Protein AF-A0AA88VE10-F1 (afdb_monomer)

Radius of gyration: 26.95 Å; Cα contacts (8 Å, |Δi|>4): 51; chains: 1; bounding box: 56×39×77 Å

Organism: NCBI:txid1293975

Sequence (126 aa):
VAAVSGDARRALEICRRAAELADYRIKKSALPPNGASAAKALVGMSEVEAAIQEMFQAPHIQVMRSCSKLSKIFLAAMVHELYKTGMSETTFEKVSLKLYLWLLLSLATLVKPFLLCLKPETCMPY

pLDDT: mean 72.42, std 16.21, range [27.36, 92.75]

Mean predicted aligned error: 15.28 Å

Foldseek 3Di:
DCVPDNDPVVVVQLVVQLLVQLVVVVVVPDDDDDDDDPPPSDRDVVSSVVSCCVVPDPVVVVVLVPDDPLVVLLVVLVVVVCVVVVDPDDDPVSSVVSSVVVVVVVCVVVCVVVVVVPPDDDDDDD

Nearest PDB structures (foldseek):
  7jk5-assembly1_A  TM=7.173E-01  e=5.767E-04  Drosophila melanogaster
  5uj7-assembly2_D  TM=6.558E-01  e=1.325E-01  Homo sapiens
  7jpq-assembly1_D  TM=7.737E-01  e=7.641E-01  Homo sapiens
  7jgr-assembly1_D  TM=8.813E-01  e=1.239E+00  Drosophila melanogaster
  7jk6-assembly1_D  TM=6.943E-01  e=6.771E-01  Drosophila melanogaster

InterPro domains:
  IPR041083 AAA lid domain [PF17872] (1-23)
  IPR050311 Origin recognition complex 1/Cell division control protein 6 [PTHR10763] (1-100)

Secondary st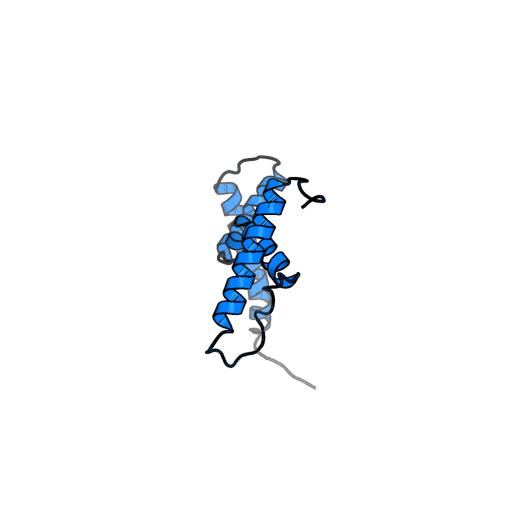ructure (DSSP, 8-state):
-TTTT--HHHHHHHHHHHHHHHHHHHHHH--S------------HHHHHHHHHHHH--HHHHHHHHS-HHHHHHHHHHHHHHHHH--S---HHHHHHHHHHHHHHHHHHHHHHHHHTT--------

Structure (mmCIF, N/CA/C/O backbone):
data_AF-A0AA88VE10-F1
#
_entry.id   AF-A0AA88VE10-F1
#
loop_
_atom_site.group_PDB
_atom_site.id
_atom_site.type_symbol
_atom_site.label_atom_id
_atom_site.label_alt_id
_atom_site.label_comp_id
_atom_site.label_asym_id
_atom_site.label_entity_id
_atom_site.label_seq_id
_atom_site.pdbx_PDB_ins_code
_atom_site.Cartn_x
_atom_site.Cartn_y
_atom_site.Cartn_z
_atom_site.occupancy
_atom_site.B_iso_or_equiv
_atom_site.auth_seq_id
_atom_site.auth_comp_id
_atom_site.auth_asym_id
_atom_site.auth_atom_id
_atom_site.pdbx_PDB_model_num
ATOM 1 N N . VAL A 1 1 ? -1.991 -6.828 -14.275 1.00 65.69 1 VAL A N 1
ATOM 2 C CA . VAL A 1 1 ? -3.072 -5.849 -14.576 1.00 65.69 1 VAL A CA 1
ATOM 3 C C . VAL A 1 1 ? -4.364 -6.532 -15.007 1.00 65.69 1 VAL A C 1
ATOM 5 O O . VAL A 1 1 ? -5.377 -6.293 -14.361 1.00 65.69 1 VAL A O 1
ATOM 8 N N . ALA A 1 2 ? -4.337 -7.422 -16.009 1.00 75.56 2 ALA A N 1
ATOM 9 C CA . ALA A 1 2 ? -5.514 -8.189 -16.446 1.00 75.56 2 ALA A CA 1
ATOM 10 C C . ALA A 1 2 ? -6.219 -8.945 -15.301 1.00 75.56 2 ALA A C 1
ATOM 12 O O . ALA A 1 2 ? -7.424 -8.827 -15.149 1.00 75.56 2 ALA A O 1
ATOM 13 N N . ALA A 1 3 ? -5.453 -9.611 -14.429 1.00 78.12 3 ALA A N 1
ATOM 14 C CA . ALA A 1 3 ? -5.989 -10.367 -13.293 1.00 78.12 3 ALA A CA 1
ATOM 15 C C . ALA A 1 3 ? -6.570 -9.519 -12.138 1.00 78.12 3 ALA A C 1
ATOM 17 O O . ALA A 1 3 ? -7.132 -10.083 -11.210 1.00 78.12 3 ALA A O 1
ATOM 18 N N . VAL A 1 4 ? -6.401 -8.188 -12.151 1.00 72.06 4 VAL A N 1
ATOM 19 C CA . VAL A 1 4 ? -6.819 -7.309 -11.036 1.00 72.06 4 VAL A CA 1
ATOM 20 C C . VAL A 1 4 ? -7.841 -6.268 -11.480 1.00 72.06 4 VAL A C 1
ATOM 22 O O . VAL A 1 4 ? -8.827 -6.058 -10.789 1.00 72.06 4 VAL A O 1
ATOM 25 N N . SER A 1 5 ? -7.607 -5.584 -12.605 1.00 72.94 5 SER A N 1
ATOM 26 C CA . SER A 1 5 ? -8.482 -4.490 -13.055 1.00 72.94 5 SER A CA 1
ATOM 27 C C . SER A 1 5 ? -8.753 -4.458 -14.558 1.00 72.94 5 SER A C 1
ATOM 29 O O . SER A 1 5 ? -9.628 -3.716 -14.977 1.00 72.94 5 SER A O 1
ATOM 31 N N . GLY A 1 6 ? -7.995 -5.190 -15.385 1.00 79.44 6 GLY A N 1
ATOM 32 C CA . GLY A 1 6 ? -8.204 -5.216 -16.843 1.00 79.44 6 GLY A CA 1
ATOM 33 C C . GLY A 1 6 ? -7.962 -3.891 -17.584 1.00 79.44 6 GLY A C 1
ATOM 34 O O . GLY A 1 6 ? -8.111 -3.846 -18.797 1.00 79.44 6 GLY A O 1
ATOM 35 N N . ASP A 1 7 ? -7.578 -2.823 -16.884 1.00 86.62 7 ASP A N 1
ATOM 36 C CA . ASP A 1 7 ? -7.467 -1.478 -17.452 1.00 86.62 7 ASP A CA 1
ATOM 37 C C . ASP A 1 7 ? -6.161 -1.278 -18.240 1.00 86.62 7 ASP A C 1
ATOM 39 O O . ASP A 1 7 ? -5.054 -1.343 -17.693 1.00 86.62 7 ASP A O 1
ATOM 43 N N . ALA A 1 8 ? -6.302 -0.988 -19.533 1.00 88.94 8 ALA A N 1
ATOM 44 C CA . ALA A 1 8 ? -5.197 -0.685 -20.433 1.00 88.94 8 ALA A CA 1
ATOM 45 C C . ALA A 1 8 ? -4.445 0.597 -20.041 1.00 88.94 8 ALA A C 1
ATOM 47 O O . ALA A 1 8 ? -3.222 0.649 -20.170 1.00 88.94 8 ALA A O 1
ATOM 48 N N . ARG A 1 9 ? -5.135 1.614 -19.504 1.00 86.50 9 ARG A N 1
ATOM 49 C CA . ARG A 1 9 ? -4.493 2.863 -19.056 1.00 86.50 9 ARG A CA 1
ATOM 50 C C . ARG A 1 9 ? -3.549 2.593 -17.895 1.00 86.50 9 ARG A C 1
ATOM 52 O O . ARG A 1 9 ? -2.404 3.032 -17.902 1.00 86.50 9 ARG A O 1
ATOM 59 N N . ARG A 1 10 ? -4.009 1.785 -16.939 1.00 85.88 10 ARG A N 1
ATOM 60 C CA . ARG A 1 10 ? -3.202 1.345 -15.799 1.00 85.88 10 ARG A CA 1
ATOM 61 C C . ARG A 1 10 ? -1.978 0.541 -16.243 1.00 85.88 10 ARG A C 1
ATOM 63 O O . ARG A 1 10 ? -0.915 0.700 -15.656 1.00 85.88 10 ARG A O 1
ATOM 70 N N . ALA A 1 11 ? -2.110 -0.304 -17.267 1.00 89.88 11 ALA A N 1
ATOM 71 C CA . ALA A 1 11 ? -0.979 -1.046 -17.823 1.00 89.88 11 ALA A CA 1
ATOM 72 C C . ALA A 1 11 ? 0.069 -0.120 -18.462 1.00 89.88 11 ALA A C 1
ATOM 74 O O . ALA A 1 11 ? 1.257 -0.271 -18.182 1.00 89.88 11 ALA A O 1
ATOM 75 N N . LEU A 1 12 ? -0.366 0.860 -19.260 1.00 91.44 12 LEU A N 1
ATOM 76 C CA . LEU A 1 12 ? 0.536 1.818 -19.903 1.00 91.44 12 LEU A CA 1
ATOM 77 C C . LEU A 1 12 ? 1.297 2.672 -18.887 1.00 91.44 12 LEU A C 1
ATOM 79 O O . LEU A 1 12 ? 2.493 2.890 -19.061 1.00 91.44 12 LEU A O 1
ATOM 83 N N . GLU A 1 13 ? 0.645 3.093 -17.804 1.00 90.81 13 GLU A N 1
ATOM 84 C CA . GLU A 1 13 ? 1.304 3.902 -16.776 1.00 90.81 13 GLU A CA 1
ATOM 85 C C . GLU A 1 13 ? 2.393 3.117 -16.021 1.00 90.81 13 GLU A C 1
ATOM 87 O O . GLU A 1 13 ? 3.469 3.653 -15.760 1.00 90.81 13 GLU A O 1
ATOM 92 N N . ILE A 1 14 ? 2.183 1.818 -15.768 1.00 90.50 14 ILE A N 1
ATOM 93 C CA . ILE A 1 14 ? 3.219 0.937 -15.192 1.00 90.50 14 ILE A CA 1
ATOM 94 C C . ILE A 1 14 ? 4.415 0.824 -16.134 1.00 90.50 14 ILE A C 1
ATOM 96 O O . ILE A 1 14 ? 5.558 0.932 -15.695 1.00 90.50 14 ILE A O 1
ATOM 100 N N . CYS A 1 15 ? 4.167 0.611 -17.428 1.00 91.50 15 CYS A N 1
ATOM 101 C CA . CYS A 1 15 ? 5.234 0.510 -18.421 1.00 91.50 15 CYS A CA 1
ATOM 102 C C . CYS A 1 15 ? 6.022 1.819 -18.536 1.00 91.50 15 CYS A C 1
ATOM 104 O O . CYS A 1 15 ? 7.252 1.789 -18.581 1.00 91.50 15 CYS A O 1
ATOM 106 N N . ARG A 1 16 ? 5.325 2.961 -18.525 1.00 92.50 16 ARG A N 1
ATOM 107 C CA . ARG A 1 16 ? 5.935 4.294 -18.524 1.00 92.50 16 ARG A CA 1
ATOM 108 C C . ARG A 1 16 ? 6.845 4.468 -17.309 1.00 92.50 16 ARG A C 1
ATOM 110 O O . ARG A 1 16 ? 8.007 4.833 -17.469 1.00 92.50 16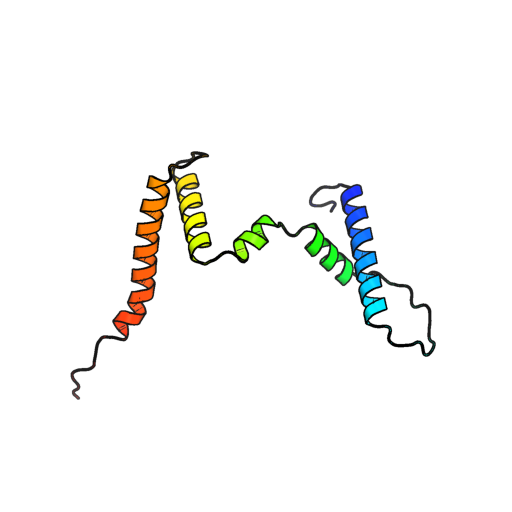 ARG A O 1
ATOM 117 N N . ARG A 1 17 ? 6.357 4.132 -16.109 1.00 92.75 17 ARG A N 1
ATOM 118 C CA . ARG A 1 17 ? 7.144 4.240 -14.874 1.00 92.75 17 ARG A CA 1
ATOM 119 C C . ARG A 1 17 ? 8.332 3.274 -14.837 1.00 92.75 17 ARG A C 1
ATOM 121 O O . ARG A 1 17 ? 9.417 3.651 -14.403 1.00 92.75 17 ARG A O 1
ATOM 128 N N . ALA A 1 18 ? 8.166 2.047 -15.325 1.00 91.62 18 ALA A N 1
ATOM 129 C CA . ALA A 1 18 ? 9.248 1.065 -15.405 1.00 91.62 18 ALA A CA 1
ATOM 130 C C . ALA A 1 18 ? 10.385 1.530 -16.333 1.00 91.62 18 ALA A C 1
ATOM 132 O O . ALA A 1 18 ? 11.556 1.348 -16.002 1.00 91.62 18 ALA A O 1
ATOM 133 N N . ALA A 1 19 ? 10.051 2.176 -17.456 1.00 91.19 19 ALA A N 1
ATOM 134 C CA . ALA A 1 19 ? 11.040 2.757 -18.361 1.00 91.19 19 ALA A CA 1
ATOM 135 C C . ALA A 1 19 ? 11.832 3.896 -17.694 1.00 91.19 19 ALA A C 1
ATOM 137 O O . ALA A 1 19 ? 13.058 3.909 -17.772 1.00 91.19 19 ALA A O 1
ATOM 138 N N . GLU A 1 20 ? 11.163 4.788 -16.955 1.00 89.69 20 GLU A N 1
ATOM 139 C CA . GLU A 1 20 ? 11.848 5.837 -16.184 1.00 89.69 20 GLU A CA 1
ATOM 140 C C . GLU A 1 20 ? 12.839 5.245 -15.172 1.00 89.69 20 GLU A C 1
ATOM 142 O O . GLU A 1 20 ? 13.977 5.703 -15.070 1.00 89.69 20 GLU A O 1
ATOM 147 N N . LEU A 1 21 ? 12.436 4.201 -14.438 1.00 89.50 21 LEU A N 1
ATOM 148 C CA . LEU A 1 21 ? 13.302 3.520 -13.469 1.00 89.50 21 LEU A CA 1
ATOM 149 C C . LEU A 1 21 ? 14.523 2.863 -14.130 1.00 89.50 21 LEU A C 1
ATOM 151 O O . LEU A 1 21 ? 15.611 2.891 -13.547 1.00 89.50 21 LEU A O 1
ATOM 155 N N . ALA A 1 22 ? 14.363 2.304 -15.332 1.00 88.56 22 ALA A N 1
ATOM 156 C CA . ALA A 1 22 ? 15.466 1.763 -16.124 1.00 88.56 22 ALA A CA 1
ATOM 157 C C . ALA A 1 22 ? 16.457 2.870 -16.518 1.00 88.56 22 ALA A C 1
ATOM 159 O O . ALA A 1 22 ? 17.662 2.736 -16.292 1.00 88.56 22 ALA A O 1
ATOM 160 N N . ASP A 1 23 ? 15.948 4.002 -17.012 1.00 87.19 23 ASP A N 1
ATOM 161 C CA . ASP A 1 23 ? 16.764 5.159 -17.389 1.00 87.19 23 ASP A CA 1
ATOM 162 C C . ASP A 1 23 ? 17.532 5.736 -16.194 1.00 87.19 23 ASP A C 1
ATOM 164 O O . ASP A 1 23 ? 18.713 6.072 -16.317 1.00 87.19 23 ASP A O 1
ATOM 168 N N . TYR A 1 24 ? 16.904 5.820 -15.014 1.00 85.38 24 TYR A N 1
ATOM 169 C CA . TYR A 1 24 ? 17.587 6.239 -13.786 1.00 85.38 24 TYR A CA 1
ATOM 170 C C . TYR A 1 24 ? 18.734 5.297 -13.415 1.00 85.38 24 TYR A C 1
ATOM 172 O O . TYR A 1 24 ? 19.798 5.767 -13.005 1.00 85.38 24 TYR A O 1
ATOM 180 N N . ARG A 1 25 ? 18.546 3.980 -13.562 1.00 82.38 25 ARG A N 1
ATOM 181 C CA . ARG A 1 25 ? 19.600 2.995 -13.282 1.00 82.38 25 ARG A CA 1
ATOM 182 C C . ARG A 1 25 ? 20.772 3.134 -14.243 1.00 82.38 25 ARG A C 1
ATOM 184 O O . ARG A 1 25 ? 21.906 3.200 -13.776 1.00 82.38 25 ARG A O 1
ATOM 191 N N . ILE A 1 26 ? 20.498 3.268 -15.539 1.00 79.00 26 ILE A N 1
ATOM 192 C CA . ILE A 1 26 ? 21.523 3.435 -16.579 1.00 79.00 26 ILE A CA 1
ATOM 193 C C . ILE A 1 26 ? 22.320 4.724 -16.349 1.00 79.00 26 ILE A C 1
ATOM 195 O O . ILE A 1 26 ? 23.552 4.694 -16.341 1.00 79.00 26 ILE A O 1
ATOM 199 N N . LYS A 1 27 ? 21.635 5.844 -16.072 1.00 77.56 27 LYS A N 1
ATOM 200 C CA . LYS A 1 27 ? 22.276 7.132 -15.751 1.00 77.56 27 LYS A CA 1
ATOM 201 C C . LYS A 1 27 ? 23.113 7.072 -14.475 1.00 77.56 27 LYS A C 1
ATOM 203 O O . LYS A 1 27 ? 24.179 7.671 -14.427 1.00 77.56 27 LYS A O 1
ATOM 208 N N . LYS A 1 28 ? 22.661 6.339 -13.451 1.00 72.44 28 LYS A N 1
ATOM 209 C CA . LYS A 1 28 ? 23.403 6.153 -12.194 1.00 72.44 28 LYS A CA 1
ATOM 210 C C . LYS A 1 28 ? 24.637 5.258 -12.366 1.00 72.44 28 LYS A C 1
ATOM 212 O O . LYS A 1 28 ? 25.618 5.456 -11.658 1.00 72.44 28 LYS A O 1
ATOM 217 N N . SER A 1 29 ? 24.593 4.285 -13.279 1.00 65.69 29 SER A N 1
ATOM 218 C CA . SER A 1 29 ? 25.731 3.406 -13.589 1.00 65.69 29 SER A CA 1
ATOM 219 C C . SER A 1 29 ? 26.733 4.000 -14.586 1.00 65.69 29 SER A C 1
ATOM 221 O O . SER A 1 29 ? 27.845 3.492 -14.694 1.00 65.69 29 SER A O 1
ATOM 223 N N . ALA A 1 30 ? 26.371 5.063 -15.307 1.00 60.03 30 ALA A N 1
ATOM 224 C CA . ALA A 1 30 ? 27.236 5.713 -16.286 1.00 60.03 30 ALA A CA 1
ATOM 225 C C . ALA A 1 30 ? 28.123 6.805 -15.645 1.00 60.03 30 ALA A C 1
ATOM 227 O O . ALA A 1 30 ? 27.803 7.991 -15.687 1.00 60.03 30 ALA A O 1
ATOM 228 N N . LEU A 1 31 ? 29.269 6.401 -15.088 1.00 52.81 31 LEU A N 1
ATOM 229 C CA . LEU A 1 31 ? 30.502 7.213 -15.089 1.00 52.81 31 LEU A CA 1
ATOM 230 C C . LEU A 1 31 ? 31.279 6.891 -16.399 1.00 52.81 31 LEU A C 1
ATOM 232 O O . LEU A 1 31 ? 31.012 5.847 -16.988 1.00 52.81 31 LEU A O 1
ATOM 236 N N . PRO A 1 32 ? 32.184 7.766 -16.886 1.00 48.69 32 PRO A N 1
ATOM 237 C CA . PRO A 1 32 ? 32.236 8.275 -18.266 1.00 48.69 32 PRO A CA 1
ATOM 238 C C . PRO A 1 32 ? 32.551 7.209 -19.355 1.00 48.69 32 PRO A C 1
ATOM 240 O O . PRO A 1 32 ? 32.971 6.091 -19.057 1.00 48.69 32 PRO A O 1
ATOM 243 N N . PRO A 1 33 ? 32.370 7.547 -20.647 1.00 58.50 33 PRO A N 1
ATOM 244 C CA . PRO A 1 33 ? 32.182 6.584 -21.723 1.00 58.50 33 PRO A CA 1
ATOM 245 C C . PRO A 1 33 ? 33.519 6.111 -22.295 1.00 58.50 33 PRO A C 1
ATOM 247 O O . PRO A 1 33 ? 34.162 6.840 -23.042 1.00 58.50 33 PRO A O 1
ATOM 250 N N . ASN A 1 34 ? 33.895 4.861 -22.038 1.00 39.66 34 ASN A N 1
ATOM 251 C CA . ASN A 1 34 ? 34.818 4.155 -22.923 1.00 39.66 34 ASN A CA 1
ATOM 252 C C . ASN A 1 34 ? 34.021 3.108 -23.690 1.00 39.66 34 ASN A C 1
ATOM 254 O O . ASN A 1 34 ? 33.414 2.209 -23.113 1.00 39.66 34 ASN A O 1
ATOM 258 N N . GLY A 1 35 ? 33.940 3.354 -24.995 1.00 50.53 35 GLY A N 1
ATOM 259 C CA . GLY A 1 35 ? 32.937 2.827 -25.898 1.00 50.53 35 GLY A CA 1
ATOM 260 C C . GLY A 1 35 ? 32.739 1.320 -25.839 1.00 50.53 35 GLY A C 1
ATOM 261 O O . GLY A 1 35 ? 33.664 0.551 -26.055 1.00 50.53 35 GLY A O 1
ATOM 262 N N . ALA A 1 36 ? 31.485 0.922 -25.667 1.00 42.00 36 ALA A N 1
ATOM 263 C CA . ALA A 1 36 ? 30.931 -0.254 -26.314 1.00 42.00 36 ALA A CA 1
ATOM 264 C C . ALA A 1 36 ? 29.409 -0.212 -26.178 1.00 42.00 36 ALA A C 1
ATOM 266 O O . ALA A 1 36 ? 28.852 -0.474 -25.118 1.00 42.00 36 ALA A O 1
ATOM 267 N N . SER A 1 37 ? 28.760 0.069 -27.305 1.00 40.25 37 SER A N 1
ATOM 268 C CA . SER A 1 37 ? 27.331 -0.073 -27.571 1.00 40.25 37 SER A CA 1
ATOM 269 C C . SER A 1 37 ? 26.392 0.858 -26.804 1.00 40.25 37 SER A C 1
ATOM 271 O O . SER A 1 37 ? 26.325 0.880 -25.581 1.00 40.25 37 SER A O 1
ATOM 273 N N . ALA A 1 38 ? 25.564 1.559 -27.576 1.00 48.81 38 ALA A N 1
ATOM 274 C CA . ALA A 1 38 ? 24.208 1.910 -27.193 1.00 48.81 38 ALA A CA 1
ATOM 275 C C . ALA A 1 38 ? 23.444 0.618 -26.842 1.00 48.81 38 ALA A C 1
ATOM 277 O O . ALA A 1 38 ? 22.625 0.126 -27.621 1.00 48.81 38 ALA A O 1
ATOM 278 N N . ALA A 1 39 ? 23.796 0.004 -25.710 1.00 52.34 39 ALA A N 1
ATOM 279 C CA . ALA A 1 39 ? 23.105 -1.130 -25.148 1.00 52.34 39 ALA A CA 1
ATOM 280 C C . ALA A 1 39 ? 21.685 -0.635 -24.920 1.00 52.34 39 ALA A C 1
ATOM 282 O O . ALA A 1 39 ? 21.458 0.246 -24.090 1.00 52.34 39 ALA A O 1
ATOM 283 N N . LYS A 1 40 ? 20.763 -1.117 -25.763 1.00 58.53 40 LYS A N 1
ATOM 284 C CA . LYS A 1 40 ? 19.326 -0.883 -25.644 1.00 58.53 40 LYS A CA 1
ATOM 285 C C . LYS A 1 40 ? 18.987 -0.849 -24.161 1.00 58.53 40 LYS A C 1
ATOM 287 O O . LYS A 1 40 ? 19.275 -1.821 -23.466 1.00 58.53 40 LYS A O 1
ATOM 292 N N . ALA A 1 41 ? 18.414 0.258 -23.699 1.00 66.50 41 ALA A N 1
ATOM 293 C CA . ALA A 1 41 ? 17.832 0.353 -22.373 1.00 66.50 41 ALA A CA 1
ATOM 294 C C . ALA A 1 41 ? 16.720 -0.702 -22.285 1.00 66.50 41 ALA A C 1
ATOM 296 O O . ALA A 1 41 ? 15.584 -0.481 -22.702 1.00 66.50 41 ALA A O 1
ATOM 297 N N . LEU A 1 42 ? 17.091 -1.915 -21.885 1.00 78.19 42 LEU A N 1
ATOM 298 C CA . LEU A 1 42 ? 16.184 -3.039 -21.779 1.00 78.19 42 LEU A CA 1
ATOM 299 C C . LEU A 1 42 ? 15.492 -2.914 -20.430 1.00 78.19 42 LEU A C 1
ATOM 301 O O . LEU A 1 42 ? 16.132 -2.953 -19.382 1.00 78.19 42 LEU A O 1
ATOM 305 N N . VAL A 1 43 ? 14.174 -2.756 -20.471 1.00 83.88 43 VAL A N 1
ATOM 306 C CA . VAL A 1 43 ? 13.342 -2.814 -19.273 1.00 83.88 43 VAL A CA 1
ATOM 307 C C . VAL A 1 43 ? 13.240 -4.279 -18.865 1.00 83.88 43 VAL A C 1
ATOM 309 O O . VAL A 1 43 ? 12.635 -5.089 -19.568 1.00 83.88 43 VAL A O 1
ATOM 312 N N . GLY A 1 44 ? 13.870 -4.631 -17.750 1.00 88.25 44 GLY A N 1
ATOM 313 C CA . GLY A 1 44 ? 13.751 -5.949 -17.149 1.00 88.25 44 GLY A CA 1
ATOM 314 C C . GLY A 1 44 ? 12.509 -6.067 -16.268 1.00 88.25 44 GLY A C 1
ATOM 315 O O . GLY A 1 44 ? 11.822 -5.098 -15.939 1.00 88.25 44 GLY A O 1
ATOM 316 N N . MET A 1 45 ? 12.237 -7.292 -15.821 1.00 89.19 45 MET A N 1
ATOM 317 C CA . MET A 1 45 ? 11.142 -7.543 -14.878 1.00 89.19 45 MET A CA 1
ATOM 318 C C . MET A 1 45 ? 11.380 -6.889 -13.510 1.00 89.19 45 MET A C 1
ATOM 320 O O . MET A 1 45 ? 10.423 -6.622 -12.789 1.00 89.19 45 MET A O 1
ATOM 324 N N . SER A 1 46 ? 12.633 -6.577 -13.163 1.00 87.81 46 SER A N 1
ATOM 325 C CA . SER A 1 46 ? 12.973 -5.908 -11.903 1.00 87.81 46 SER A CA 1
ATOM 326 C C . SER A 1 46 ? 12.479 -4.456 -11.850 1.00 87.81 46 SER A C 1
ATOM 328 O O . SER A 1 46 ? 12.074 -3.960 -10.802 1.00 87.81 46 SER A O 1
ATOM 330 N N . GLU A 1 47 ? 12.495 -3.765 -12.989 1.00 89.44 47 GLU A N 1
ATOM 331 C CA . GLU A 1 47 ? 11.992 -2.407 -13.191 1.00 89.44 47 GLU A CA 1
ATOM 332 C C . GLU A 1 47 ? 10.466 -2.396 -13.120 1.00 89.44 47 GLU A C 1
ATOM 334 O O . GLU A 1 47 ? 9.881 -1.532 -12.470 1.00 89.44 47 GLU A O 1
ATOM 339 N N . VAL A 1 48 ? 9.836 -3.387 -13.757 1.00 89.75 48 VAL A N 1
ATOM 340 C CA . VAL A 1 48 ? 8.379 -3.552 -13.765 1.00 89.75 48 VAL A CA 1
ATOM 341 C C . VAL A 1 48 ? 7.861 -3.834 -12.358 1.00 89.75 48 VAL A C 1
ATOM 343 O O . VAL A 1 48 ? 6.911 -3.184 -11.931 1.00 89.75 48 VAL A O 1
ATOM 346 N N . GLU A 1 49 ? 8.500 -4.735 -11.608 1.00 89.06 49 GLU A N 1
ATOM 347 C CA . GLU A 1 49 ? 8.110 -5.009 -10.221 1.00 89.06 49 GLU A CA 1
ATOM 348 C C . GLU A 1 49 ? 8.293 -3.767 -9.339 1.00 89.06 49 GLU A C 1
ATOM 350 O O . GLU A 1 49 ? 7.395 -3.414 -8.580 1.00 89.06 49 GLU A O 1
ATOM 355 N N . ALA A 1 50 ? 9.399 -3.031 -9.489 1.00 87.31 50 ALA A N 1
ATOM 356 C CA . ALA A 1 50 ? 9.609 -1.782 -8.757 1.00 87.31 50 ALA A CA 1
ATOM 357 C C . ALA A 1 50 ? 8.542 -0.718 -9.084 1.00 87.31 50 ALA A C 1
ATOM 359 O O . ALA A 1 50 ? 8.032 -0.071 -8.171 1.00 87.31 50 ALA A O 1
ATOM 360 N N . ALA A 1 51 ? 8.152 -0.576 -10.355 1.00 90.31 51 ALA A N 1
ATOM 361 C CA . ALA A 1 51 ? 7.081 0.328 -10.777 1.00 90.31 51 ALA A CA 1
ATOM 362 C C . ALA A 1 51 ? 5.716 -0.087 -10.208 1.00 90.31 51 ALA A C 1
ATOM 364 O O . ALA A 1 51 ? 4.955 0.759 -9.740 1.00 90.31 51 ALA A O 1
ATOM 365 N N . ILE A 1 52 ? 5.416 -1.390 -10.200 1.00 88.31 52 ILE A N 1
ATOM 366 C CA . ILE A 1 52 ? 4.206 -1.939 -9.575 1.00 88.31 52 ILE A CA 1
ATOM 367 C C . ILE A 1 52 ? 4.200 -1.622 -8.079 1.00 88.31 52 ILE A C 1
ATOM 369 O O . ILE A 1 52 ? 3.189 -1.145 -7.569 1.00 88.31 52 ILE A O 1
ATOM 373 N N . GLN A 1 53 ? 5.316 -1.840 -7.382 1.00 84.62 53 GLN A N 1
ATOM 374 C CA . GLN A 1 53 ? 5.418 -1.525 -5.961 1.00 84.62 53 GLN A CA 1
ATOM 375 C C . GLN A 1 53 ? 5.264 -0.024 -5.708 1.00 84.62 53 GLN A C 1
ATOM 377 O O . GLN A 1 53 ? 4.552 0.338 -4.783 1.00 84.62 53 GLN A O 1
ATOM 382 N N . GLU A 1 54 ? 5.857 0.858 -6.510 1.00 82.75 54 GLU A N 1
ATOM 383 C CA . GLU A 1 54 ? 5.736 2.310 -6.320 1.00 82.75 54 GLU A CA 1
ATOM 384 C C . GLU A 1 54 ? 4.312 2.824 -6.578 1.00 82.75 54 GLU A C 1
ATOM 386 O O . GLU A 1 54 ? 3.785 3.618 -5.802 1.00 82.75 54 GLU A O 1
ATOM 391 N N . MET A 1 55 ? 3.662 2.340 -7.638 1.00 80.62 55 MET A N 1
ATOM 392 C CA . MET A 1 55 ? 2.331 2.804 -8.035 1.00 80.62 55 MET A CA 1
ATOM 393 C C . MET A 1 55 ? 1.187 2.145 -7.260 1.00 80.62 55 MET A C 1
ATOM 395 O O . MET A 1 55 ? 0.096 2.712 -7.180 1.00 80.62 55 MET A O 1
ATOM 399 N N . PHE A 1 56 ? 1.400 0.940 -6.725 1.00 73.44 56 PHE A N 1
ATOM 400 C CA . PHE A 1 56 ? 0.375 0.166 -6.016 1.00 73.44 56 PHE A CA 1
ATOM 401 C C . PHE A 1 56 ? 0.719 -0.140 -4.567 1.00 73.44 56 PHE A C 1
ATOM 403 O O . PHE A 1 56 ? 0.035 -0.969 -3.959 1.00 73.44 56 PHE A O 1
ATOM 410 N N . GLN A 1 57 ? 1.691 0.558 -3.969 1.00 68.44 57 GLN A N 1
ATOM 411 C CA . GLN A 1 57 ? 1.692 0.654 -2.516 1.00 68.44 57 GLN A CA 1
ATOM 412 C C . GLN A 1 57 ? 0.336 1.217 -2.110 1.00 68.44 57 GLN A C 1
ATOM 414 O O . GLN A 1 57 ? -0.021 2.325 -2.487 1.00 68.44 57 GLN A O 1
ATOM 419 N N . ALA A 1 58 ? -0.425 0.451 -1.340 1.00 61.19 58 ALA A N 1
ATOM 420 C CA . ALA A 1 58 ? -1.545 0.973 -0.587 1.00 61.19 58 ALA A CA 1
ATOM 421 C C . ALA A 1 58 ? -0.965 1.959 0.446 1.00 61.19 58 ALA A C 1
ATOM 423 O O . ALA A 1 58 ? -0.452 1.506 1.478 1.00 61.19 58 ALA A O 1
ATOM 424 N N . PRO A 1 59 ? -1.003 3.290 0.212 1.00 61.31 59 PRO A N 1
ATOM 425 C CA . PRO A 1 59 ? -0.279 4.240 1.060 1.00 61.31 59 PRO A CA 1
ATOM 426 C C . PRO A 1 59 ? -0.811 4.204 2.499 1.00 61.31 59 PRO A C 1
ATOM 428 O O . PRO A 1 59 ? -0.064 4.401 3.454 1.00 61.31 59 PRO A O 1
ATOM 431 N N . HIS A 1 60 ? -2.084 3.834 2.671 1.00 63.56 60 HIS A N 1
ATOM 432 C CA . HIS A 1 60 ? -2.710 3.625 3.971 1.00 63.56 60 HIS A CA 1
ATOM 433 C C . HIS A 1 60 ? -2.058 2.485 4.778 1.00 63.56 60 HIS A C 1
ATOM 435 O O . HIS A 1 60 ? -1.860 2.633 5.982 1.00 63.56 60 HIS A O 1
ATOM 441 N N . ILE A 1 61 ? -1.641 1.383 4.140 1.00 67.25 61 ILE A N 1
ATOM 442 C CA . ILE A 1 61 ? -0.953 0.271 4.820 1.00 67.25 61 ILE A CA 1
ATOM 443 C C . ILE A 1 61 ? 0.470 0.683 5.211 1.00 67.25 61 ILE A C 1
ATOM 445 O O . ILE A 1 61 ? 0.935 0.331 6.296 1.00 67.25 61 ILE A O 1
ATOM 449 N N . GLN A 1 62 ? 1.159 1.454 4.365 1.00 65.19 62 GLN A N 1
ATOM 450 C CA . GLN A 1 62 ? 2.502 1.949 4.673 1.00 65.19 62 GLN A CA 1
ATOM 451 C C . GLN A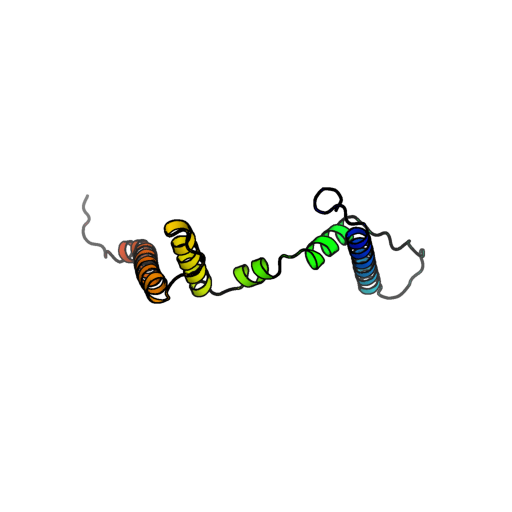 1 62 ? 2.487 2.911 5.867 1.00 65.19 62 GLN A C 1
ATOM 453 O O . GLN A 1 62 ? 3.286 2.738 6.789 1.00 65.19 62 GLN A O 1
ATOM 458 N N . VAL A 1 63 ? 1.524 3.838 5.911 1.00 70.75 63 VAL A N 1
ATOM 459 C CA . VAL A 1 63 ? 1.325 4.737 7.059 1.00 70.75 63 VAL A CA 1
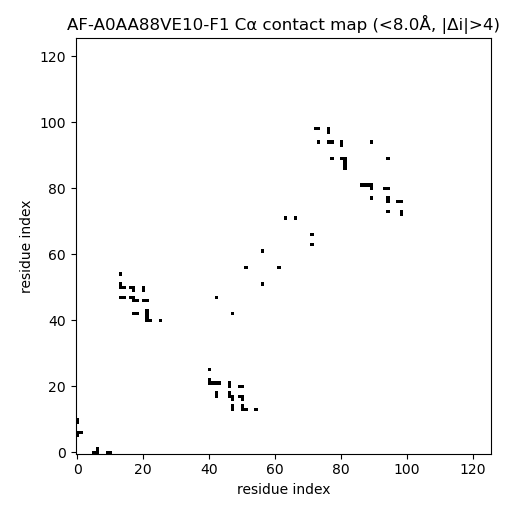ATOM 460 C C . VAL A 1 63 ? 1.021 3.934 8.324 1.00 70.75 63 VAL A C 1
ATOM 462 O O . VAL A 1 63 ? 1.704 4.102 9.333 1.00 70.75 63 VAL A O 1
ATOM 465 N N . MET A 1 64 ? 0.081 2.983 8.260 1.00 69.88 64 MET A N 1
ATOM 466 C CA . MET A 1 64 ? -0.245 2.106 9.393 1.00 69.88 64 MET A CA 1
ATOM 467 C C . MET A 1 64 ? 0.968 1.306 9.898 1.00 69.88 64 MET A C 1
ATOM 469 O O . MET A 1 64 ? 1.098 1.066 11.103 1.00 69.88 64 MET A O 1
ATOM 473 N N . ARG A 1 65 ? 1.887 0.906 9.009 1.00 69.38 65 ARG A N 1
ATOM 474 C CA . ARG A 1 65 ? 3.125 0.204 9.383 1.00 69.38 65 ARG A CA 1
ATOM 475 C C . ARG A 1 65 ? 4.137 1.115 10.073 1.00 69.38 65 ARG A C 1
ATOM 477 O O . ARG A 1 65 ? 4.749 0.660 11.042 1.00 69.38 65 ARG A O 1
ATOM 484 N N . SER A 1 66 ? 4.282 2.367 9.640 1.00 76.31 66 SER A N 1
ATOM 485 C CA . SER A 1 66 ? 5.193 3.344 10.258 1.00 76.31 66 SER A CA 1
ATOM 486 C C . SER A 1 66 ? 4.663 3.975 11.551 1.00 76.31 66 SER A C 1
ATOM 488 O O . SER A 1 66 ? 5.421 4.623 12.266 1.00 76.31 66 SER A O 1
ATOM 490 N N . CYS A 1 67 ? 3.382 3.795 11.886 1.00 73.62 67 CYS A N 1
ATOM 491 C CA . CYS A 1 67 ? 2.800 4.354 13.106 1.00 73.62 67 CYS A CA 1
ATOM 492 C C . CYS A 1 67 ? 3.401 3.772 14.403 1.00 73.62 67 CYS A C 1
ATOM 494 O O . CYS A 1 67 ? 3.828 2.611 14.466 1.00 73.62 67 CYS A O 1
ATOM 496 N N . SER A 1 68 ? 3.355 4.582 15.469 1.00 83.94 68 SER A N 1
ATOM 497 C CA . SER A 1 68 ? 3.785 4.202 16.819 1.00 83.94 68 SER A CA 1
ATOM 498 C C . SER A 1 68 ? 3.044 2.960 17.342 1.00 83.94 68 SER A C 1
ATOM 500 O O . SER A 1 68 ? 1.925 2.651 16.919 1.00 83.94 68 SER A O 1
ATOM 502 N N . LYS A 1 69 ? 3.643 2.246 18.307 1.00 78.25 69 LYS A N 1
ATOM 503 C CA . LYS A 1 69 ? 3.026 1.054 18.920 1.00 78.25 69 LYS A CA 1
ATOM 504 C C . LYS A 1 69 ? 1.664 1.373 19.553 1.00 78.25 69 LYS A C 1
ATOM 506 O O . LYS A 1 69 ? 0.744 0.572 19.426 1.00 78.25 69 LYS A O 1
ATOM 511 N N . LEU A 1 70 ? 1.515 2.561 20.146 1.00 79.94 70 LEU A N 1
ATOM 512 C CA . LEU A 1 70 ? 0.251 3.032 20.718 1.00 79.94 70 LEU A CA 1
ATOM 513 C C . LEU A 1 70 ? -0.830 3.213 19.644 1.00 79.94 70 LEU A C 1
ATOM 515 O O . LEU A 1 70 ? -1.940 2.714 19.804 1.00 79.94 70 LEU A O 1
ATOM 519 N N . SER A 1 71 ? -0.497 3.856 18.522 1.00 81.94 71 SER A N 1
ATOM 520 C CA . SER A 1 71 ? -1.427 4.063 17.404 1.00 81.94 71 SER A CA 1
ATOM 521 C C . SER A 1 71 ? -1.924 2.739 16.811 1.00 81.94 71 SER A C 1
ATOM 523 O O . SER A 1 71 ? -3.091 2.624 16.447 1.00 81.94 71 SER A O 1
ATOM 525 N N . LYS A 1 72 ? -1.063 1.713 16.759 1.00 83.19 72 LYS A N 1
ATOM 526 C CA . LYS A 1 72 ? -1.438 0.361 16.309 1.00 83.19 72 LYS A CA 1
ATOM 527 C C . LYS A 1 72 ? -2.405 -0.323 17.276 1.00 83.19 72 LYS A C 1
ATOM 529 O O . LYS A 1 72 ? -3.384 -0.913 16.831 1.00 83.19 72 LYS A O 1
ATOM 534 N N . ILE A 1 73 ? -2.157 -0.218 18.585 1.00 83.19 73 ILE A N 1
ATOM 535 C CA . ILE A 1 73 ? -3.055 -0.754 19.622 1.00 83.19 73 ILE A CA 1
ATOM 536 C C . ILE A 1 73 ? -4.414 -0.046 19.569 1.00 83.19 73 ILE A C 1
ATOM 538 O O . ILE A 1 73 ? -5.449 -0.704 19.639 1.00 83.19 73 ILE A O 1
ATOM 542 N N . PHE A 1 74 ? -4.419 1.275 19.377 1.00 83.75 74 PHE A N 1
ATOM 543 C CA . PHE A 1 74 ? -5.643 2.060 19.224 1.00 83.75 74 PHE A CA 1
ATOM 544 C C . PHE A 1 74 ? -6.469 1.626 18.017 1.00 83.75 74 PHE A C 1
ATOM 546 O O . PHE A 1 74 ? -7.655 1.327 18.155 1.00 83.75 74 PHE A O 1
ATOM 553 N N . LEU A 1 75 ? -5.833 1.499 16.854 1.00 83.25 75 LEU A N 1
ATOM 554 C CA . LEU A 1 75 ? -6.516 1.064 15.642 1.00 83.25 75 LEU A CA 1
ATOM 555 C C . LEU A 1 75 ? -7.057 -0.371 15.771 1.00 83.25 75 LEU A C 1
ATOM 557 O O . LEU A 1 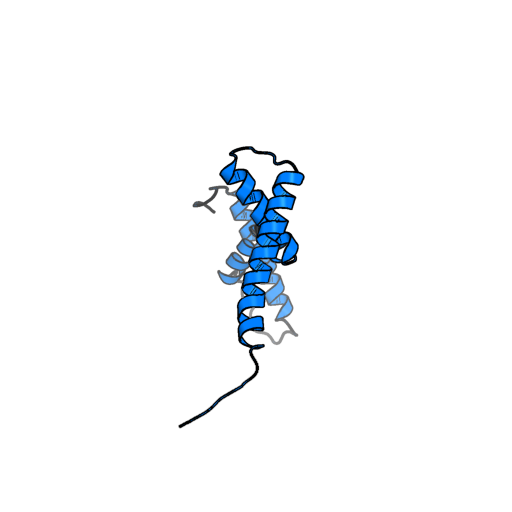75 ? -8.178 -0.641 15.351 1.00 83.25 75 LEU A O 1
ATOM 561 N N . ALA A 1 76 ? -6.313 -1.276 16.416 1.00 83.38 76 ALA A N 1
ATOM 562 C CA . ALA A 1 76 ? -6.785 -2.632 16.703 1.00 83.38 76 ALA A CA 1
ATOM 563 C C . ALA A 1 76 ? -7.998 -2.644 17.652 1.00 83.38 76 ALA A C 1
ATOM 565 O O . ALA A 1 76 ? -8.955 -3.385 17.419 1.00 83.38 76 ALA A O 1
ATOM 566 N N . ALA A 1 77 ? -7.992 -1.802 18.691 1.00 82.44 77 ALA A N 1
ATOM 567 C CA . ALA A 1 77 ? -9.111 -1.670 19.622 1.00 82.44 77 ALA A CA 1
ATOM 568 C C . ALA A 1 77 ? -10.375 -1.137 18.930 1.00 82.44 77 ALA A C 1
ATOM 570 O O . ALA A 1 77 ? -11.461 -1.674 19.160 1.00 82.44 77 ALA A O 1
ATOM 571 N N . MET A 1 78 ? -10.228 -0.142 18.046 1.00 81.62 78 MET A N 1
ATOM 572 C CA . MET A 1 78 ? -11.326 0.368 17.217 1.00 81.62 78 MET A CA 1
ATOM 573 C C . MET A 1 78 ? -11.901 -0.720 16.312 1.00 81.62 78 MET A C 1
ATOM 575 O O . MET A 1 78 ? -13.100 -0.979 16.353 1.00 81.62 78 MET A O 1
ATOM 579 N N . VAL A 1 79 ? -11.051 -1.404 15.541 1.00 85.25 79 VAL A N 1
ATOM 580 C CA . VAL A 1 79 ? -11.475 -2.475 14.625 1.00 85.25 79 VAL A CA 1
ATOM 581 C C . VAL A 1 79 ? -12.207 -3.588 15.379 1.00 85.25 79 VAL A C 1
ATOM 583 O O . VAL A 1 79 ? -13.253 -4.052 14.937 1.00 85.25 79 VAL A O 1
ATOM 586 N N 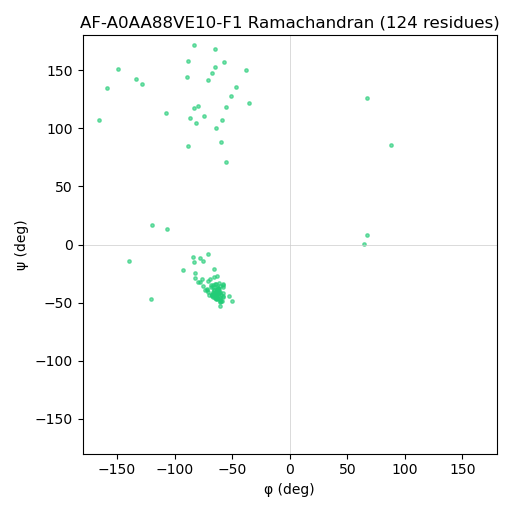. HIS A 1 80 ? -11.719 -3.975 16.557 1.00 83.06 80 HIS A N 1
ATOM 587 C CA . HIS A 1 80 ? -12.381 -4.980 17.386 1.00 83.06 80 HIS A CA 1
ATOM 588 C C . HIS A 1 80 ? -13.756 -4.526 17.908 1.00 83.06 80 HIS A C 1
ATOM 590 O O . HIS A 1 80 ? -14.656 -5.351 18.062 1.00 83.06 80 HIS A O 1
ATOM 596 N N . GLU A 1 81 ? -13.949 -3.240 18.212 1.00 80.12 81 GLU A N 1
ATOM 597 C CA . GLU A 1 81 ? -15.274 -2.717 18.576 1.00 80.12 81 GLU A CA 1
ATOM 598 C C . GLU A 1 81 ? -16.219 -2.667 17.373 1.00 80.12 81 GLU A C 1
ATOM 600 O O . GLU A 1 81 ? -17.369 -3.085 17.506 1.00 80.12 81 GLU A O 1
ATOM 605 N N . LEU A 1 82 ? -15.727 -2.268 16.198 1.00 82.94 82 LEU A N 1
ATOM 606 C CA . LEU A 1 82 ? -16.501 -2.275 14.953 1.00 82.94 82 LEU A CA 1
ATOM 607 C C . LEU A 1 82 ? -16.990 -3.692 14.615 1.00 82.94 82 LEU A C 1
ATOM 609 O O . LEU A 1 82 ? -18.182 -3.895 14.410 1.00 82.94 82 LEU A O 1
ATOM 613 N N . TYR A 1 83 ? -16.110 -4.699 14.660 1.00 83.88 83 TYR A N 1
ATOM 614 C CA . TYR A 1 83 ? -16.501 -6.091 14.394 1.00 83.88 83 TYR A CA 1
ATOM 615 C C . TYR A 1 83 ? -17.442 -6.674 15.453 1.00 83.88 83 TYR A C 1
ATOM 617 O O . TYR A 1 83 ? -18.311 -7.473 15.115 1.00 83.88 83 TYR A O 1
ATOM 625 N N . LYS A 1 84 ? -17.288 -6.296 16.730 1.00 80.75 84 LYS A N 1
ATOM 626 C CA . LYS A 1 84 ? -18.153 -6.800 17.808 1.00 80.75 84 LYS A CA 1
ATOM 627 C C . LYS A 1 84 ? -19.554 -6.186 17.765 1.00 80.75 84 LYS A C 1
ATOM 629 O O . LYS A 1 84 ? -20.522 -6.866 18.088 1.00 80.75 84 LYS A O 1
ATOM 634 N N . THR A 1 85 ? -19.652 -4.898 17.446 1.00 82.12 85 THR A N 1
ATOM 635 C CA . THR A 1 85 ? -20.920 -4.151 17.476 1.00 82.12 85 THR A CA 1
ATOM 636 C C . THR A 1 85 ? -21.636 -4.141 16.130 1.00 82.12 85 THR A C 1
ATOM 638 O O . THR A 1 85 ? -22.842 -3.920 16.100 1.00 82.12 85 THR A O 1
ATOM 641 N N . GLY A 1 86 ? -20.916 -4.369 15.028 1.00 80.00 86 GLY A N 1
ATOM 642 C CA . GLY A 1 86 ? -21.447 -4.260 13.669 1.00 80.00 86 GLY A CA 1
ATOM 643 C C . GLY A 1 86 ? -21.816 -2.829 13.265 1.00 80.00 86 GLY A C 1
ATOM 644 O O . GLY A 1 86 ? -22.425 -2.635 12.217 1.00 80.00 86 GLY A O 1
ATOM 645 N N . MET A 1 87 ? -21.475 -1.826 14.081 1.00 78.62 87 MET A N 1
ATOM 646 C CA . MET A 1 87 ? -21.731 -0.418 13.788 1.00 78.62 87 MET A CA 1
ATOM 647 C C . MET A 1 87 ? -20.564 0.185 13.007 1.00 78.62 87 MET A C 1
ATOM 649 O O . MET A 1 87 ? -19.414 -0.159 13.260 1.00 78.62 87 MET A O 1
ATOM 653 N N . SER A 1 88 ? -20.844 1.102 12.075 1.00 76.94 88 SER A N 1
ATOM 654 C CA . SER A 1 88 ? -19.816 1.828 11.310 1.00 76.94 88 SER A CA 1
ATOM 655 C C . SER A 1 88 ? -19.114 2.923 12.119 1.00 76.94 88 SER A C 1
ATOM 657 O O . SER A 1 88 ? -18.071 3.419 11.704 1.00 76.94 88 SER A O 1
ATOM 659 N N . GLU A 1 89 ? -19.678 3.295 13.269 1.00 77.19 89 GLU A N 1
ATOM 660 C CA . GLU A 1 89 ? -19.189 4.361 14.139 1.00 77.19 89 GLU A CA 1
ATOM 661 C C . GLU A 1 89 ? -19.160 3.884 15.596 1.00 77.19 89 GLU A C 1
ATOM 663 O O . GLU A 1 89 ? -20.036 3.145 16.050 1.00 77.19 89 GLU A O 1
ATOM 668 N N . THR A 1 90 ? -18.139 4.305 16.344 1.00 75.62 90 THR A N 1
ATOM 669 C CA . THR A 1 90 ? -17.945 3.932 17.752 1.00 75.62 90 THR A CA 1
ATOM 670 C C . THR A 1 90 ? -17.740 5.174 18.605 1.00 75.62 90 THR A C 1
ATOM 672 O O . THR A 1 90 ? -16.969 6.055 18.228 1.00 75.62 90 THR A O 1
ATOM 675 N N . THR A 1 91 ? -18.352 5.225 19.789 1.00 80.81 91 THR A N 1
ATOM 676 C CA . THR A 1 91 ? -18.089 6.290 20.764 1.00 80.81 91 THR A CA 1
ATOM 677 C C . THR A 1 91 ? -16.700 6.152 21.384 1.00 80.81 91 THR A C 1
ATOM 679 O O . THR A 1 91 ? -16.240 5.049 21.698 1.00 80.81 91 THR A O 1
ATOM 682 N N . PHE A 1 92 ? -16.034 7.291 21.598 1.00 79.44 92 PHE A N 1
ATOM 683 C CA . PHE A 1 92 ? -14.668 7.341 22.127 1.00 79.44 92 PHE A CA 1
ATOM 684 C C . PHE A 1 92 ? -14.535 6.663 23.498 1.00 79.44 92 PHE A C 1
ATOM 686 O O . PHE A 1 92 ? -13.532 6.003 23.756 1.00 79.44 92 PHE A O 1
ATOM 693 N N . GLU A 1 93 ? -15.558 6.753 24.351 1.00 80.25 93 GLU A N 1
ATOM 694 C CA . GLU A 1 93 ? -15.589 6.114 25.675 1.00 80.25 93 GLU A CA 1
ATOM 695 C C . GLU A 1 93 ? -15.440 4.587 25.602 1.00 80.25 93 GLU A C 1
ATOM 697 O O . GLU A 1 93 ? -14.661 3.989 26.345 1.00 80.25 93 GLU A O 1
ATOM 702 N N . LYS A 1 94 ? -16.128 3.934 24.656 1.00 76.19 94 LYS A N 1
ATOM 703 C CA . LYS A 1 94 ? -16.055 2.472 24.492 1.00 76.19 94 LYS A CA 1
ATOM 704 C C . LYS A 1 94 ? -14.670 2.030 24.026 1.00 76.19 94 LYS A C 1
ATOM 706 O O . LYS A 1 94 ? -14.129 1.035 24.517 1.00 76.19 94 LYS A O 1
ATOM 711 N N . VAL A 1 95 ? -14.084 2.788 23.100 1.00 79.19 95 VAL A N 1
ATOM 712 C CA . VAL A 1 95 ? -12.739 2.522 22.574 1.00 79.19 95 VAL A CA 1
ATOM 713 C C . VAL A 1 95 ? -11.686 2.750 23.654 1.00 79.19 95 VAL A C 1
ATOM 715 O O . VAL A 1 95 ? -10.807 1.909 23.819 1.00 79.19 95 VAL A O 1
ATOM 718 N N . SER A 1 96 ? -11.787 3.835 24.424 1.00 79.88 96 SER A N 1
ATOM 719 C CA . SER A 1 96 ? -10.830 4.152 25.488 1.00 79.88 96 SER A CA 1
ATOM 720 C C . SER A 1 96 ? -10.866 3.116 26.612 1.00 79.88 96 SER A C 1
ATOM 722 O O . SER A 1 96 ? -9.805 2.615 26.974 1.00 79.88 96 SER A O 1
ATOM 724 N N . LEU A 1 97 ? -12.037 2.668 27.078 1.00 80.88 97 LEU A N 1
ATOM 725 C CA . LEU A 1 97 ? -12.132 1.569 28.056 1.00 80.88 97 LEU A CA 1
ATOM 726 C C . LEU A 1 97 ? -11.476 0.272 27.557 1.00 80.88 97 LEU A C 1
ATOM 728 O O . LEU A 1 97 ? -10.707 -0.361 28.286 1.00 80.88 97 LEU A O 1
ATOM 732 N N . LYS A 1 98 ? -11.724 -0.111 26.296 1.00 77.25 98 LYS A N 1
ATOM 733 C CA . LYS A 1 98 ? -11.057 -1.268 25.676 1.00 77.25 98 LYS A CA 1
ATOM 734 C C . LYS A 1 98 ? -9.548 -1.069 25.562 1.00 77.25 98 LYS A C 1
ATOM 736 O O . LYS A 1 98 ? -8.807 -2.018 25.803 1.00 77.25 98 LYS A O 1
ATOM 741 N N . LEU A 1 99 ? -9.099 0.140 25.228 1.00 81.06 99 LEU A N 1
ATOM 742 C CA . LEU A 1 99 ? -7.685 0.493 25.146 1.00 81.06 99 LEU A CA 1
ATOM 743 C C . LEU A 1 99 ? -6.997 0.364 26.506 1.00 81.06 99 LEU A C 1
ATOM 745 O O . LEU A 1 99 ? -5.935 -0.244 26.582 1.00 81.06 99 LEU A O 1
ATOM 749 N N . TYR A 1 100 ? -7.611 0.885 27.574 1.00 80.00 100 TYR A N 1
ATOM 750 C CA . TYR A 1 100 ? -7.107 0.756 28.942 1.00 80.00 100 TYR A CA 1
ATOM 751 C C . TYR A 1 100 ? -7.020 -0.711 29.357 1.00 80.00 100 TYR A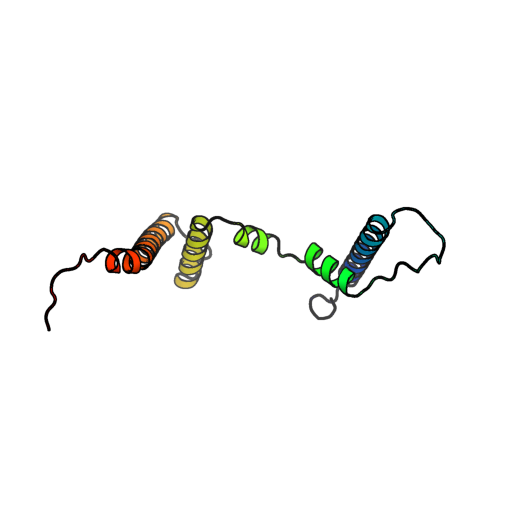 C 1
ATOM 753 O O . TYR A 1 100 ? -5.986 -1.132 29.869 1.00 80.00 100 TYR A O 1
ATOM 761 N N . LEU A 1 101 ? -8.047 -1.518 29.071 1.00 79.25 101 LEU A N 1
ATOM 762 C CA . LEU A 1 101 ? -8.032 -2.947 29.389 1.00 79.25 101 LEU A CA 1
ATOM 763 C C . LEU A 1 101 ? -6.940 -3.698 28.612 1.00 79.25 101 LEU A C 1
ATOM 765 O O . LEU A 1 101 ? -6.216 -4.497 29.199 1.00 79.25 101 LEU A O 1
ATOM 769 N N . TRP A 1 102 ? -6.778 -3.424 27.314 1.00 79.19 102 TRP A N 1
ATOM 770 C CA . TRP A 1 102 ? -5.725 -4.024 26.485 1.00 79.19 102 TRP A CA 1
ATOM 771 C C . TRP A 1 102 ? -4.324 -3.550 26.869 1.00 79.19 102 TRP A C 1
ATOM 773 O O . TRP A 1 102 ? -3.389 -4.344 26.836 1.00 79.19 102 TRP A O 1
ATOM 783 N N . LEU A 1 103 ? -4.165 -2.286 27.260 1.00 75.56 103 LEU A N 1
ATOM 784 C CA . LEU A 1 103 ? -2.902 -1.751 27.756 1.00 75.56 103 LEU A CA 1
ATOM 785 C C . LEU A 1 103 ? -2.542 -2.383 29.102 1.00 75.56 103 LEU A C 1
ATOM 787 O O . LEU A 1 103 ? -1.403 -2.799 29.273 1.00 75.56 103 LEU A O 1
ATOM 791 N N . LEU A 1 104 ? -3.504 -2.533 30.017 1.00 75.94 104 LEU A N 1
ATOM 792 C CA . LEU A 1 104 ? -3.316 -3.241 31.286 1.00 75.94 104 LEU A CA 1
ATOM 793 C C . LEU A 1 104 ? -2.977 -4.717 31.065 1.00 75.94 104 LEU A C 1
ATOM 795 O O . LEU A 1 104 ? -2.062 -5.224 31.705 1.00 75.94 104 LEU A O 1
ATOM 799 N N . LEU A 1 105 ? -3.643 -5.401 30.128 1.00 70.19 105 LEU A N 1
ATOM 800 C CA . LEU A 1 105 ? -3.324 -6.790 29.782 1.00 70.19 105 LEU A CA 1
ATOM 801 C C . LEU A 1 105 ? -1.946 -6.904 29.116 1.00 70.19 105 LEU A C 1
ATOM 803 O O . LEU A 1 105 ? -1.168 -7.796 29.446 1.00 70.19 105 LEU A O 1
ATOM 807 N N . SER A 1 106 ? -1.616 -5.991 28.201 1.00 68.62 106 SER A N 1
ATOM 808 C CA . SER A 1 106 ? -0.317 -5.941 27.528 1.00 68.62 106 SER A CA 1
ATOM 809 C C . SER A 1 106 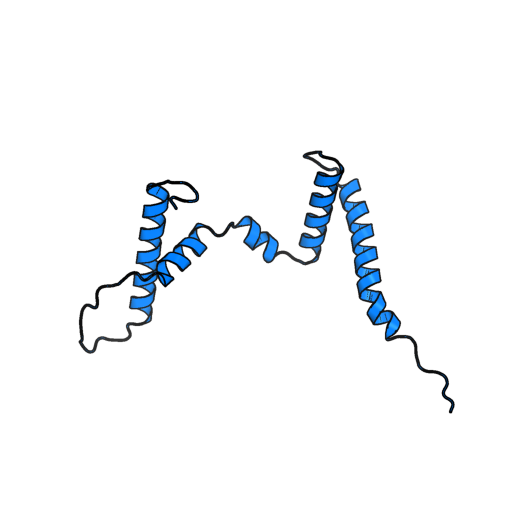? 0.806 -5.616 28.509 1.00 68.62 106 SER A C 1
ATOM 811 O O . SER A 1 106 ? 1.868 -6.218 28.402 1.00 68.62 106 SER A O 1
ATOM 813 N N . LEU A 1 107 ? 0.587 -4.713 29.469 1.00 64.06 107 LEU A N 1
ATOM 814 C CA . LEU A 1 107 ? 1.514 -4.438 30.566 1.00 64.06 107 LEU A CA 1
ATOM 815 C C . LEU A 1 107 ? 1.618 -5.650 31.488 1.00 64.06 107 LEU A C 1
ATOM 817 O O . LEU A 1 107 ? 2.723 -6.069 31.775 1.00 64.06 107 LEU A O 1
ATOM 821 N N . ALA A 1 108 ? 0.518 -6.297 31.873 1.00 64.75 108 ALA A N 1
ATOM 822 C CA . ALA A 1 108 ? 0.558 -7.514 32.687 1.00 64.75 108 ALA A CA 1
ATOM 823 C C . ALA A 1 108 ? 1.297 -8.669 31.985 1.00 64.75 108 ALA A C 1
ATOM 825 O O . ALA A 1 108 ? 1.972 -9.460 32.640 1.00 64.75 108 ALA A O 1
ATOM 826 N N . THR A 1 109 ? 1.216 -8.760 30.656 1.00 60.22 109 THR A N 1
ATOM 827 C CA . THR A 1 109 ? 1.924 -9.773 29.853 1.00 60.22 109 THR A CA 1
ATOM 828 C C . THR A 1 109 ? 3.395 -9.409 29.631 1.00 60.22 109 THR A C 1
ATOM 830 O O . THR A 1 109 ? 4.232 -10.301 29.591 1.00 60.22 109 THR A O 1
ATOM 833 N N . LEU A 1 110 ? 3.728 -8.115 29.542 1.00 56.06 110 LEU A N 1
ATOM 83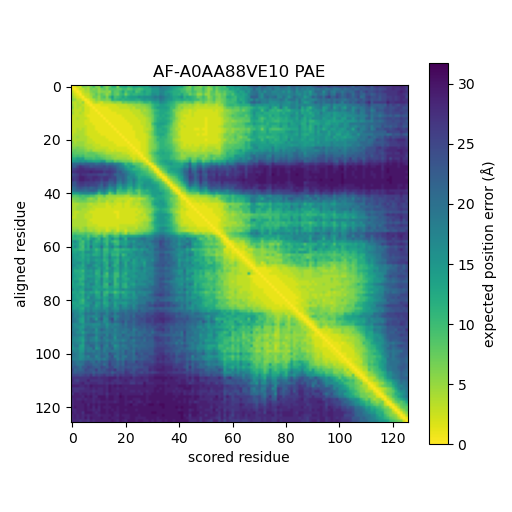4 C CA . LEU A 1 110 ? 5.106 -7.613 29.440 1.00 56.06 110 LEU A CA 1
ATOM 835 C C . LEU A 1 110 ? 5.830 -7.610 30.800 1.00 56.06 110 LEU A C 1
ATOM 837 O O . LEU A 1 110 ? 7.034 -7.829 30.865 1.00 56.06 110 LEU A O 1
ATOM 841 N N . VAL A 1 111 ? 5.092 -7.399 31.889 1.00 53.12 111 VAL A N 1
ATOM 842 C CA . VAL A 1 111 ? 5.589 -7.402 33.269 1.00 53.12 111 VAL A CA 1
ATOM 843 C C . VAL A 1 111 ? 5.689 -8.827 33.805 1.00 53.12 111 VAL A C 1
ATOM 845 O O . VAL A 1 111 ? 6.585 -9.084 34.590 1.00 53.12 111 VAL A O 1
ATOM 848 N N . LYS A 1 112 ? 4.871 -9.792 33.356 1.00 52.19 112 LYS A N 1
ATOM 849 C CA . LYS A 1 112 ? 4.996 -11.215 33.746 1.00 52.19 112 LYS A CA 1
ATOM 850 C C . LYS A 1 112 ? 6.413 -11.802 33.598 1.00 52.19 112 LYS A C 1
ATOM 852 O O . LYS A 1 112 ? 6.876 -12.389 34.573 1.00 52.19 112 LYS A O 1
ATOM 857 N N . PRO A 1 113 ? 7.129 -11.644 32.468 1.00 50.09 113 PRO A N 1
ATOM 858 C CA . PRO A 1 113 ? 8.515 -12.105 32.363 1.00 50.09 113 PRO A CA 1
ATOM 859 C C . PRO A 1 113 ? 9.483 -11.276 33.223 1.00 50.09 113 PRO A C 1
ATOM 861 O O . PRO A 1 113 ? 10.460 -11.819 33.726 1.00 50.09 113 PRO A O 1
ATOM 864 N N . PHE A 1 114 ? 9.197 -9.992 33.460 1.00 48.06 114 PHE A N 1
ATOM 865 C CA . PHE A 1 114 ? 10.027 -9.124 34.306 1.00 48.06 114 PHE A CA 1
ATOM 866 C C . PHE A 1 114 ? 9.856 -9.421 35.810 1.00 48.06 114 PHE A C 1
ATOM 868 O O . PHE A 1 114 ? 10.823 -9.394 36.562 1.00 48.06 114 PHE A O 1
ATOM 875 N N . LEU A 1 115 ? 8.642 -9.774 36.246 1.00 45.53 115 LEU A N 1
ATOM 876 C CA . LEU A 1 115 ? 8.308 -10.146 37.624 1.00 45.53 115 LEU A CA 1
ATOM 877 C C . LEU A 1 115 ? 8.785 -11.566 37.968 1.00 45.53 115 LEU A C 1
ATOM 879 O O . LEU A 1 115 ? 9.130 -11.828 39.115 1.00 45.53 115 LEU A O 1
ATOM 883 N N . LEU A 1 116 ? 8.858 -12.467 36.978 1.00 49.22 116 LEU A N 1
ATOM 884 C CA . LEU A 1 116 ? 9.527 -13.769 37.117 1.00 49.22 116 LEU A CA 1
ATOM 885 C C . LEU A 1 116 ? 11.042 -13.626 37.324 1.00 49.22 116 LEU A C 1
ATOM 887 O O . LEU A 1 116 ? 11.639 -14.468 37.982 1.00 49.22 116 LEU A O 1
ATOM 891 N N . CYS A 1 117 ? 11.644 -12.546 36.820 1.00 41.12 117 CYS A N 1
ATOM 892 C CA . CYS A 1 117 ? 13.066 -12.245 36.997 1.00 41.12 117 CYS A CA 1
ATOM 893 C C . CYS A 1 117 ? 13.378 -11.519 38.325 1.00 41.12 117 CYS A C 1
ATOM 895 O O . CYS A 1 117 ? 14.539 -11.383 38.693 1.00 41.12 117 CYS A O 1
ATOM 897 N N . LEU A 1 118 ? 12.346 -11.054 39.041 1.00 41.44 118 LEU A N 1
ATOM 898 C CA . LEU A 1 118 ? 12.437 -10.289 40.291 1.00 41.44 118 LEU A CA 1
ATOM 899 C C . LEU A 1 118 ? 12.041 -11.108 41.529 1.00 41.44 118 LEU A C 1
ATOM 901 O O . LEU A 1 118 ? 11.846 -10.526 42.592 1.00 41.44 118 LEU A O 1
ATOM 905 N N . LYS A 1 119 ? 11.935 -12.443 41.426 1.00 39.22 119 LYS A N 1
ATOM 906 C CA . LYS A 1 119 ? 11.994 -13.299 42.618 1.00 39.22 119 LYS A CA 1
ATOM 907 C C . LYS A 1 119 ? 13.469 -13.506 42.993 1.00 39.22 119 LYS A C 1
ATOM 909 O O . LYS A 1 119 ? 14.148 -14.254 42.292 1.00 39.22 119 LYS A O 1
ATOM 914 N N . PRO A 1 120 ? 13.972 -12.844 44.051 1.00 41.69 120 PRO A N 1
ATOM 915 C CA . PRO A 1 120 ? 15.323 -13.055 44.541 1.00 41.69 120 PRO A CA 1
ATOM 916 C C . PRO A 1 120 ? 15.453 -14.459 45.135 1.00 41.69 120 PRO A C 1
ATOM 918 O O . PRO A 1 120 ? 14.501 -15.010 45.693 1.00 41.69 120 PRO A O 1
ATOM 921 N N . GLU A 1 121 ? 16.651 -15.014 44.993 1.00 49.03 121 GLU A N 1
ATOM 922 C CA . GLU A 1 121 ? 17.088 -16.270 45.586 1.00 49.03 121 GLU A CA 1
ATOM 923 C C . GLU A 1 121 ? 16.720 -16.373 47.071 1.00 49.03 121 GLU A C 1
ATOM 925 O O . GLU A 1 121 ? 16.953 -15.443 47.836 1.00 49.03 121 GLU A O 1
ATOM 930 N N . THR A 1 122 ? 16.212 -17.530 47.496 1.00 42.12 122 THR A N 1
ATOM 931 C CA . THR A 1 122 ? 16.610 -18.143 48.772 1.00 42.12 122 THR A CA 1
ATOM 932 C C . THR A 1 122 ? 16.296 -19.642 48.770 1.00 42.12 122 THR A C 1
ATOM 934 O O . THR A 1 122 ? 15.199 -20.062 48.411 1.00 42.12 122 THR A O 1
ATOM 937 N N . CYS A 1 123 ? 17.294 -20.398 49.241 1.00 27.36 123 CYS A N 1
ATOM 938 C CA . CYS A 1 123 ? 17.285 -21.793 49.698 1.00 27.36 123 CYS A CA 1
ATOM 939 C C . CYS A 1 123 ? 17.503 -22.929 48.671 1.00 27.36 123 CYS A C 1
ATOM 941 O O . CYS A 1 123 ? 16.579 -23.624 48.262 1.00 27.36 123 CYS A O 1
ATOM 943 N N . MET A 1 124 ? 18.794 -23.216 48.428 1.00 31.48 124 MET A N 1
ATOM 944 C CA . MET A 1 124 ? 19.391 -24.560 48.635 1.00 31.48 124 MET A CA 1
ATOM 945 C C . MET A 1 124 ? 18.814 -25.230 49.908 1.00 31.48 124 MET A C 1
ATOM 947 O O . MET A 1 124 ? 18.520 -24.480 50.846 1.00 31.48 124 MET A O 1
ATOM 951 N N . PRO A 1 125 ? 18.697 -26.575 50.031 1.00 41.28 125 PRO A N 1
ATOM 952 C CA . PRO A 1 125 ? 19.819 -27.508 49.809 1.00 41.28 125 PRO A CA 1
ATOM 953 C C . PRO A 1 125 ? 19.475 -28.914 49.259 1.00 41.28 125 PRO A C 1
ATOM 955 O O . PRO A 1 125 ? 18.407 -29.454 49.536 1.00 41.28 125 PRO A O 1
ATOM 958 N N . TYR A 1 126 ? 20.419 -29.508 48.521 1.00 32.47 126 TYR A N 1
ATOM 959 C CA . TYR A 1 126 ? 21.099 -30.803 48.760 1.00 32.47 126 TYR A CA 1
ATOM 960 C C . TYR A 1 126 ? 21.792 -31.279 47.480 1.00 32.47 126 TYR A C 1
ATOM 962 O O . TYR A 1 126 ? 21.121 -31.332 46.426 1.00 32.47 126 TYR A O 1
#

Solvent-accessible surface area (backbone atoms only — not comparable to full-atom values): 7662 Å² total; per-residue (Å²): 93,72,94,78,71,59,46,66,67,63,48,51,52,37,54,54,46,10,48,52,52,39,52,52,50,53,59,71,69,59,70,83,92,76,90,76,74,92,67,71,88,70,70,49,71,70,30,43,51,51,25,47,49,69,76,61,53,57,63,69,58,54,52,61,66,72,46,55,74,65,58,50,52,49,53,50,37,44,51,52,48,33,70,73,69,72,42,97,71,79,62,67,68,63,40,48,56,49,41,52,53,50,47,51,51,51,48,53,61,62,40,48,66,55,56,67,70,65,63,76,90,83,78,84,89,135